Protein AF-X1BUV1-F1 (afdb_monomer)

Structure (mmCIF, N/CA/C/O backbone):
data_AF-X1BUV1-F1
#
_entry.id   AF-X1BUV1-F1
#
loop_
_atom_site.group_PDB
_atom_site.id
_atom_site.type_symbol
_atom_site.label_atom_id
_atom_site.label_alt_id
_atom_site.label_comp_id
_atom_site.label_asym_id
_atom_site.label_entity_id
_atom_site.label_seq_id
_atom_site.pdbx_PDB_ins_code
_atom_site.Cartn_x
_atom_site.Cartn_y
_atom_site.Cartn_z
_atom_site.occupancy
_atom_site.B_iso_or_equiv
_atom_site.auth_seq_id
_atom_site.auth_comp_id
_atom_site.auth_asym_id
_atom_site.auth_atom_id
_atom_site.pdbx_PDB_model_num
ATOM 1 N N . MET A 1 1 ? 60.030 -10.665 -61.343 1.00 60.62 1 MET A N 1
ATOM 2 C CA . MET A 1 1 ? 59.303 -9.377 -61.395 1.00 60.62 1 MET A CA 1
ATOM 3 C C . MET A 1 1 ? 60.297 -8.252 -61.175 1.00 60.62 1 MET A C 1
ATOM 5 O O . MET A 1 1 ? 61.184 -8.431 -60.354 1.00 60.62 1 MET A O 1
ATOM 9 N N . THR A 1 2 ? 60.194 -7.143 -61.908 1.00 86.44 2 THR A N 1
ATOM 10 C CA . THR A 1 2 ? 61.085 -5.984 -61.732 1.00 86.44 2 THR A CA 1
ATOM 11 C C . THR A 1 2 ? 60.555 -5.052 -60.642 1.00 86.44 2 THR A C 1
ATOM 13 O O . THR A 1 2 ? 59.345 -4.909 -60.467 1.00 86.44 2 THR A O 1
ATOM 16 N N . GLU A 1 3 ? 61.457 -4.401 -59.912 1.00 77.44 3 GLU A N 1
ATOM 17 C CA . GLU A 1 3 ? 61.126 -3.469 -58.825 1.00 77.44 3 GLU A CA 1
ATOM 18 C C . GLU A 1 3 ? 60.250 -2.299 -59.311 1.00 77.44 3 GLU A C 1
ATOM 20 O O . GLU A 1 3 ? 59.298 -1.895 -58.645 1.00 77.44 3 GLU A O 1
ATOM 25 N N . SER A 1 4 ? 60.488 -1.827 -60.539 1.00 81.44 4 SER A N 1
ATOM 26 C CA . SER A 1 4 ? 59.677 -0.796 -61.195 1.00 81.44 4 SER A CA 1
ATOM 27 C C . SER A 1 4 ? 58.236 -1.251 -61.447 1.00 81.44 4 SER A C 1
ATOM 29 O O . SER A 1 4 ? 57.310 -0.467 -61.250 1.00 81.44 4 SER A O 1
ATOM 31 N N . ALA A 1 5 ? 58.027 -2.517 -61.827 1.00 82.12 5 ALA A N 1
ATOM 32 C CA . ALA A 1 5 ? 56.691 -3.080 -62.029 1.00 82.12 5 ALA A CA 1
ATOM 33 C C . ALA A 1 5 ? 55.945 -3.267 -60.697 1.00 82.12 5 ALA A C 1
ATOM 35 O O . ALA A 1 5 ? 54.748 -3.005 -60.624 1.00 82.12 5 ALA A O 1
ATOM 36 N N . ALA A 1 6 ? 56.653 -3.647 -59.629 1.00 81.88 6 ALA A N 1
ATOM 37 C CA . ALA A 1 6 ? 56.089 -3.734 -58.280 1.00 81.88 6 ALA A CA 1
ATOM 38 C C . ALA A 1 6 ? 55.677 -2.356 -57.727 1.00 81.88 6 ALA A C 1
ATOM 40 O O . ALA A 1 6 ? 54.629 -2.226 -57.094 1.00 81.88 6 ALA A O 1
ATOM 41 N N . LYS A 1 7 ? 56.475 -1.318 -58.007 1.00 82.81 7 LYS A N 1
ATOM 42 C CA . LYS A 1 7 ? 56.204 0.060 -57.578 1.00 82.81 7 LYS A CA 1
ATOM 43 C C . LYS A 1 7 ? 55.049 0.703 -58.356 1.00 82.81 7 LYS A C 1
ATOM 45 O O . LYS A 1 7 ? 54.218 1.366 -57.746 1.00 82.81 7 LYS A O 1
ATOM 50 N N . LEU A 1 8 ? 54.953 0.457 -59.667 1.00 89.06 8 LEU A N 1
ATOM 51 C CA . LEU A 1 8 ? 53.802 0.854 -60.497 1.00 89.06 8 LEU A CA 1
ATOM 52 C C . LEU A 1 8 ? 52.498 0.170 -60.054 1.00 89.06 8 LEU A C 1
ATOM 54 O O . LEU A 1 8 ? 51.440 0.785 -60.113 1.00 89.06 8 LEU A O 1
ATOM 58 N N . ALA A 1 9 ? 52.580 -1.076 -59.578 1.00 86.06 9 ALA A N 1
ATOM 59 C CA . ALA A 1 9 ? 51.438 -1.848 -59.086 1.00 86.06 9 ALA A CA 1
ATOM 60 C C . ALA A 1 9 ? 51.057 -1.557 -57.617 1.00 86.06 9 ALA A C 1
ATOM 62 O O . ALA A 1 9 ? 50.151 -2.203 -57.096 1.00 86.06 9 ALA A O 1
ATOM 63 N N . ALA A 1 10 ? 51.741 -0.616 -56.949 1.00 88.94 10 ALA A N 1
ATOM 64 C CA . ALA A 1 10 ? 51.477 -0.200 -55.567 1.00 88.94 10 ALA A CA 1
ATOM 65 C C . ALA A 1 10 ? 51.386 -1.367 -54.559 1.00 88.94 10 ALA A C 1
ATOM 67 O O . ALA A 1 10 ? 50.503 -1.403 -53.701 1.00 88.94 10 ALA A O 1
ATOM 68 N N . ILE A 1 11 ? 52.305 -2.334 -54.662 1.00 88.88 11 ILE A N 1
ATOM 69 C CA . ILE A 1 11 ? 52.301 -3.522 -53.798 1.00 88.88 11 ILE A CA 1
ATOM 70 C C . ILE A 1 11 ? 52.546 -3.122 -52.335 1.00 88.88 11 ILE A C 1
ATOM 72 O O . ILE A 1 11 ? 53.546 -2.479 -52.015 1.00 88.88 11 ILE A O 1
ATOM 76 N N . GLN A 1 12 ? 51.651 -3.554 -51.443 1.00 88.81 12 GLN A N 1
ATOM 77 C CA . GLN A 1 12 ? 51.776 -3.389 -49.994 1.00 88.81 12 GLN A CA 1
ATOM 78 C C . GLN A 1 12 ? 52.060 -4.737 -49.326 1.00 88.81 12 GLN A C 1
ATOM 80 O O . GLN A 1 12 ? 51.403 -5.737 -49.612 1.00 88.81 12 GLN A O 1
ATOM 85 N N . THR A 1 13 ? 53.036 -4.763 -48.418 1.00 89.75 13 THR A N 1
ATOM 86 C CA . THR A 1 13 ? 53.401 -5.949 -47.630 1.00 89.75 13 THR A CA 1
ATOM 87 C C . THR A 1 13 ? 53.241 -5.661 -46.145 1.00 89.75 13 THR A C 1
ATOM 89 O O . THR A 1 13 ? 53.585 -4.571 -45.692 1.00 89.75 13 THR A O 1
ATOM 92 N N . GLN A 1 14 ? 52.798 -6.651 -45.372 1.00 89.75 14 GLN A N 1
ATOM 93 C CA . GLN A 1 14 ? 52.759 -6.576 -43.913 1.00 89.75 14 GLN A CA 1
ATOM 94 C C . GLN A 1 14 ? 53.441 -7.810 -43.310 1.00 89.75 14 GLN A C 1
ATOM 96 O O . GLN A 1 14 ? 53.315 -8.914 -43.837 1.00 89.75 14 GLN A O 1
ATOM 101 N N . ILE A 1 15 ? 54.192 -7.618 -42.221 1.00 90.56 15 ILE A N 1
ATOM 102 C CA . ILE A 1 15 ? 54.870 -8.707 -41.504 1.00 90.56 15 ILE A CA 1
ATOM 103 C C . ILE A 1 15 ? 53.820 -9.552 -40.774 1.00 90.56 15 ILE A C 1
ATOM 105 O O . ILE A 1 15 ? 52.982 -9.017 -40.051 1.00 90.56 15 ILE A O 1
ATOM 109 N N . VAL A 1 16 ? 53.882 -10.874 -40.946 1.00 90.12 16 VAL A N 1
ATOM 110 C CA . VAL A 1 16 ? 52.968 -11.818 -40.291 1.00 90.12 16 VAL A CA 1
ATOM 111 C C . VAL A 1 16 ? 53.288 -11.909 -38.800 1.00 90.12 16 VAL A C 1
ATOM 113 O O . VAL A 1 16 ? 54.428 -12.166 -38.414 1.00 90.12 16 VAL A O 1
ATOM 116 N N . THR A 1 17 ? 52.271 -11.749 -37.956 1.00 89.94 17 THR A N 1
ATOM 117 C CA . THR A 1 17 ? 52.371 -11.884 -36.498 1.00 89.94 17 THR A CA 1
ATOM 118 C C . THR A 1 17 ? 51.370 -12.918 -35.982 1.00 89.94 17 THR A C 1
ATOM 120 O O . THR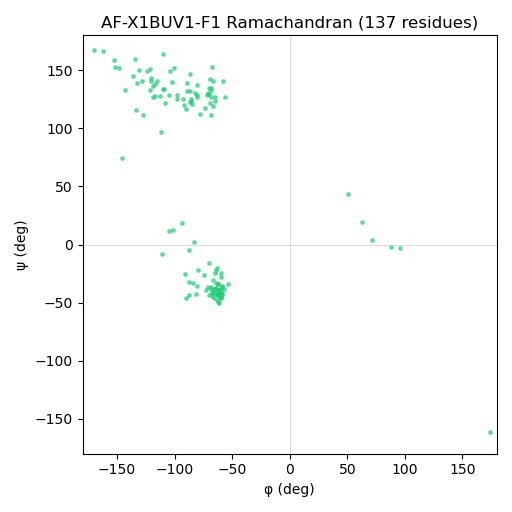 A 1 17 ? 50.304 -13.125 -36.560 1.00 89.94 17 THR A O 1
ATOM 123 N N . LYS A 1 18 ? 51.718 -13.608 -34.888 1.00 88.19 18 LYS A N 1
ATOM 124 C CA . LYS A 1 18 ? 50.778 -14.468 -34.153 1.00 88.19 18 LYS A CA 1
ATOM 125 C C . LYS A 1 18 ? 50.035 -13.611 -33.130 1.00 88.19 18 LYS A C 1
ATOM 127 O O . LYS A 1 18 ? 50.669 -12.880 -32.376 1.00 88.19 18 LYS A O 1
ATOM 132 N N . GLY A 1 19 ? 48.715 -13.730 -33.073 1.00 86.62 19 GLY A N 1
ATOM 133 C CA . GLY A 1 19 ? 47.877 -13.011 -32.117 1.00 86.62 19 GLY A CA 1
ATOM 134 C C . GLY A 1 19 ? 46.504 -13.658 -31.988 1.00 86.62 19 GLY A C 1
ATOM 135 O O . GLY A 1 19 ? 46.132 -14.505 -32.800 1.00 86.62 19 GLY A O 1
ATOM 136 N N . VAL A 1 20 ? 45.756 -13.274 -30.956 1.00 88.62 20 VAL A N 1
ATOM 137 C CA . VAL A 1 20 ? 44.363 -13.702 -30.794 1.00 88.62 20 VAL A CA 1
ATOM 138 C C . VAL A 1 20 ? 43.482 -12.741 -31.596 1.00 88.62 20 VAL A C 1
ATOM 140 O O . VAL A 1 20 ? 43.529 -11.539 -31.328 1.00 88.62 20 VAL A O 1
ATOM 143 N N . PRO A 1 21 ? 42.697 -13.220 -32.576 1.00 85.81 21 PRO A N 1
ATOM 144 C CA . PRO A 1 21 ? 41.806 -12.351 -33.330 1.00 85.81 21 PRO A CA 1
ATOM 145 C C . PRO A 1 21 ? 40.729 -11.789 -32.398 1.00 85.81 21 PRO A C 1
ATOM 147 O O . PRO A 1 21 ? 39.995 -12.541 -31.756 1.00 85.81 21 PRO A O 1
ATOM 150 N N . ASN A 1 22 ? 40.623 -10.465 -32.328 1.00 89.06 22 ASN A N 1
ATOM 151 C CA . ASN A 1 22 ? 39.539 -9.775 -31.644 1.00 89.06 22 ASN A CA 1
ATOM 152 C C . ASN A 1 22 ? 38.533 -9.249 -32.675 1.00 89.06 22 ASN A C 1
ATOM 154 O O . ASN A 1 22 ? 38.889 -8.772 -33.750 1.00 89.06 22 ASN A O 1
ATOM 158 N N . LYS A 1 23 ? 37.243 -9.357 -32.358 1.00 88.50 23 LYS A N 1
ATOM 159 C CA . LYS A 1 23 ? 36.170 -8.809 -33.186 1.00 88.50 23 LYS A CA 1
ATOM 160 C C . LYS A 1 23 ? 35.194 -8.073 -32.288 1.00 88.50 23 LYS A C 1
ATOM 162 O O . LYS A 1 23 ? 34.541 -8.686 -31.449 1.00 88.50 23 LYS A O 1
ATOM 167 N N . THR A 1 24 ? 35.089 -6.766 -32.482 1.00 92.12 24 THR A N 1
ATOM 168 C CA . THR A 1 24 ? 34.059 -5.957 -31.831 1.00 92.12 24 THR A CA 1
ATOM 169 C C . THR A 1 24 ? 32.755 -6.111 -32.604 1.00 92.12 24 THR A C 1
ATOM 171 O O . THR A 1 24 ? 32.734 -5.960 -33.826 1.00 92.12 24 THR A O 1
ATOM 174 N N . VAL A 1 25 ? 31.669 -6.429 -31.902 1.00 91.31 25 VAL A N 1
ATOM 175 C CA . VAL A 1 25 ? 30.322 -6.525 -32.475 1.00 91.31 25 VAL A CA 1
ATOM 176 C C . VAL A 1 25 ? 29.421 -5.548 -31.735 1.00 91.31 25 VAL A C 1
ATOM 178 O O . VAL A 1 25 ? 29.427 -5.510 -30.507 1.00 91.31 25 VAL A O 1
ATOM 181 N N . TYR A 1 26 ? 28.648 -4.766 -32.484 1.00 91.69 26 TYR A N 1
ATOM 182 C CA . TYR A 1 26 ? 27.637 -3.872 -31.930 1.00 91.69 26 TYR A CA 1
ATOM 183 C C . TYR A 1 26 ? 26.294 -4.595 -31.895 1.00 91.69 26 TYR A C 1
ATOM 185 O O . TYR A 1 26 ? 25.840 -5.128 -32.907 1.00 91.69 26 TYR A O 1
ATOM 193 N N . LEU A 1 27 ? 25.683 -4.632 -30.715 1.00 93.44 27 LEU A N 1
ATOM 194 C CA . LEU A 1 27 ? 24.407 -5.290 -30.461 1.00 93.44 27 LEU A CA 1
ATOM 195 C C . LEU A 1 27 ? 23.409 -4.252 -29.955 1.00 93.44 27 LEU A C 1
ATOM 197 O O . LEU A 1 27 ? 23.754 -3.393 -29.145 1.00 93.44 27 LEU A O 1
ATOM 201 N N . ASN A 1 28 ? 22.163 -4.363 -30.404 1.00 92.81 28 ASN A N 1
ATOM 202 C CA . ASN A 1 28 ? 21.078 -3.530 -29.904 1.00 92.81 28 ASN A CA 1
ATOM 203 C C . ASN A 1 28 ? 20.542 -4.128 -28.598 1.00 92.81 28 ASN A C 1
ATOM 205 O O . ASN A 1 28 ? 20.225 -5.315 -28.542 1.00 92.81 28 ASN A O 1
ATOM 209 N N . GLY A 1 29 ? 20.420 -3.298 -27.564 1.00 90.12 29 GLY A N 1
ATOM 210 C CA . GLY A 1 29 ? 19.786 -3.648 -26.294 1.00 90.12 29 GLY A CA 1
ATOM 211 C C . GLY A 1 29 ? 18.456 -2.922 -26.109 1.00 90.12 29 GLY A C 1
ATOM 212 O O . GLY A 1 29 ? 18.172 -1.936 -26.790 1.00 90.12 29 GLY A O 1
ATOM 213 N N . LYS A 1 30 ? 17.639 -3.397 -25.168 1.00 91.19 30 LYS A N 1
ATOM 214 C CA . LYS A 1 30 ? 16.440 -2.693 -24.698 1.00 91.19 30 LYS A CA 1
ATOM 215 C C . LYS A 1 30 ? 16.626 -2.316 -23.232 1.00 91.19 30 LYS A C 1
ATOM 217 O O . LYS A 1 30 ? 17.158 -3.110 -22.463 1.00 91.19 30 LYS A O 1
ATOM 222 N N . VAL A 1 31 ? 16.172 -1.122 -22.858 1.00 87.12 31 VAL A N 1
ATOM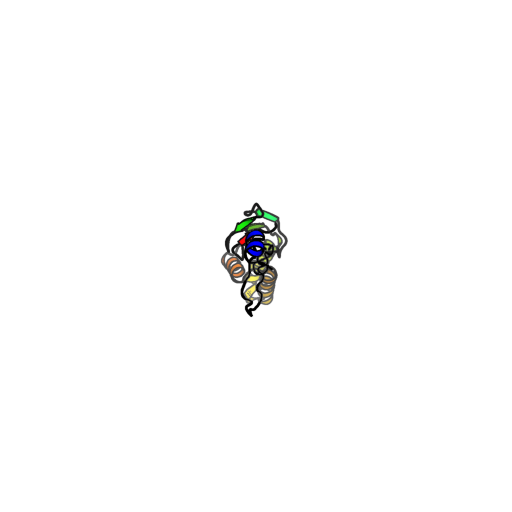 223 C CA . VAL A 1 31 ? 16.044 -0.725 -21.451 1.00 87.12 31 VAL A CA 1
ATOM 224 C C . VAL A 1 31 ? 14.678 -1.200 -20.972 1.00 87.12 31 VAL A C 1
ATOM 226 O O . VAL A 1 31 ? 13.662 -0.849 -21.568 1.00 87.12 31 VAL A O 1
ATOM 229 N N . GLN A 1 32 ? 14.661 -2.017 -19.925 1.00 82.50 32 GLN A N 1
ATOM 230 C CA . GLN A 1 32 ? 13.445 -2.532 -19.304 1.00 82.50 32 GLN A CA 1
ATOM 231 C C . GLN A 1 32 ? 13.425 -2.116 -17.833 1.00 82.50 32 GLN A C 1
ATOM 233 O O . GLN A 1 32 ? 14.478 -1.935 -17.220 1.00 82.50 32 GLN A O 1
ATOM 238 N N . ALA A 1 33 ? 12.224 -1.948 -17.280 1.00 79.12 33 ALA A N 1
ATOM 239 C CA . ALA A 1 33 ? 12.060 -1.787 -15.844 1.00 79.12 33 ALA A CA 1
ATOM 240 C C . ALA A 1 33 ? 12.642 -3.007 -15.112 1.00 79.12 33 ALA A C 1
ATOM 242 O O . ALA A 1 33 ? 12.493 -4.139 -15.571 1.00 79.12 33 ALA A O 1
ATOM 243 N N . ASP A 1 34 ? 13.301 -2.774 -13.979 1.00 80.38 34 ASP A N 1
ATOM 244 C CA . ASP A 1 34 ? 13.781 -3.864 -13.135 1.00 80.38 34 ASP A CA 1
ATOM 245 C C . ASP A 1 34 ? 12.583 -4.588 -12.513 1.00 80.38 34 ASP A C 1
ATOM 247 O O . ASP A 1 34 ? 11.883 -4.037 -11.662 1.00 80.38 34 ASP A O 1
ATOM 251 N N . GLU A 1 35 ? 12.351 -5.831 -12.936 1.00 75.94 35 GLU A N 1
ATOM 252 C CA . GLU A 1 35 ? 11.234 -6.660 -12.471 1.00 75.94 35 GLU A CA 1
ATOM 253 C C . GLU A 1 35 ? 11.272 -6.898 -10.955 1.00 75.94 35 GLU A C 1
ATOM 255 O O . GLU A 1 35 ? 10.230 -7.073 -10.328 1.00 75.94 35 GLU A O 1
ATOM 260 N N . ARG A 1 36 ? 12.457 -6.818 -10.332 1.00 76.69 36 ARG A N 1
ATOM 261 C CA . ARG A 1 36 ? 12.618 -6.923 -8.870 1.00 76.69 36 ARG A CA 1
ATOM 262 C C . ARG A 1 36 ? 12.070 -5.719 -8.104 1.00 76.69 36 ARG A C 1
ATOM 264 O O . ARG A 1 36 ? 11.898 -5.802 -6.891 1.00 76.69 36 ARG A O 1
ATOM 271 N N . SER A 1 37 ? 11.817 -4.614 -8.799 1.00 73.62 37 SER A N 1
ATOM 272 C CA . SER A 1 37 ? 11.329 -3.353 -8.235 1.00 73.62 37 SER A CA 1
ATOM 273 C C . SER A 1 37 ? 9.842 -3.111 -8.530 1.00 73.62 37 SER A C 1
ATOM 275 O O . SER A 1 37 ? 9.341 -2.010 -8.307 1.00 73.62 37 SER A O 1
ATOM 277 N N . ILE A 1 38 ? 9.126 -4.123 -9.031 1.00 74.31 38 ILE A N 1
ATOM 278 C CA . ILE A 1 38 ? 7.685 -4.053 -9.283 1.00 74.31 38 ILE A CA 1
ATOM 279 C C . ILE A 1 38 ? 6.932 -4.401 -7.993 1.00 74.31 38 ILE A C 1
ATOM 281 O O . ILE A 1 38 ? 7.110 -5.478 -7.430 1.00 74.31 38 ILE A O 1
ATOM 285 N N . ALA A 1 39 ? 6.066 -3.493 -7.541 1.00 74.19 39 ALA A N 1
ATOM 286 C CA . ALA A 1 39 ? 5.120 -3.743 -6.460 1.00 74.19 39 ALA A CA 1
ATOM 287 C C . ALA A 1 39 ? 3.693 -3.579 -6.987 1.00 74.19 39 ALA A C 1
ATOM 289 O O . ALA A 1 39 ? 3.353 -2.541 -7.553 1.00 74.19 39 ALA A O 1
ATOM 290 N N . GLU A 1 40 ? 2.859 -4.593 -6.774 1.00 76.50 40 GLU A N 1
ATOM 291 C CA . GLU A 1 40 ? 1.442 -4.565 -7.119 1.00 76.50 40 GLU A CA 1
ATOM 292 C C . GLU A 1 40 ? 0.614 -4.394 -5.845 1.00 76.50 40 GLU A C 1
ATOM 294 O O . GLU A 1 40 ? 0.805 -5.110 -4.858 1.00 76.50 40 GLU A O 1
ATOM 299 N N . LEU A 1 41 ? -0.285 -3.411 -5.849 1.00 72.62 41 LEU A N 1
ATOM 300 C CA . LEU A 1 41 ? -1.122 -3.091 -4.701 1.00 72.62 41 LEU A CA 1
ATOM 301 C C . LEU A 1 41 ? -2.575 -3.435 -5.010 1.00 72.62 41 LEU A C 1
ATOM 303 O O . LEU A 1 41 ? -3.301 -2.653 -5.619 1.00 72.62 41 LEU A O 1
ATOM 307 N N . THR A 1 42 ? -3.001 -4.615 -4.571 1.00 73.75 42 THR A N 1
ATOM 308 C CA . THR A 1 42 ? -4.389 -5.066 -4.701 1.00 73.75 42 THR A CA 1
ATOM 309 C C . THR A 1 42 ? -5.216 -4.634 -3.492 1.00 73.75 42 THR A C 1
ATOM 311 O O . THR A 1 42 ? -4.778 -4.751 -2.345 1.00 73.75 42 THR A O 1
ATOM 314 N N . ALA A 1 43 ? -6.451 -4.186 -3.725 1.00 73.12 43 ALA A N 1
ATOM 315 C CA . ALA A 1 43 ? -7.403 -3.955 -2.645 1.00 73.12 43 ALA A CA 1
ATOM 316 C C . ALA A 1 43 ? -7.835 -5.294 -2.017 1.00 73.12 43 ALA A C 1
ATOM 318 O O . ALA A 1 43 ? -8.386 -6.157 -2.697 1.00 73.12 43 ALA A O 1
ATOM 319 N N . ARG A 1 44 ? -7.612 -5.464 -0.708 1.00 73.75 44 ARG A N 1
ATOM 320 C CA . ARG A 1 44 ? -8.021 -6.667 0.054 1.00 73.75 44 ARG A CA 1
ATOM 321 C C . ARG A 1 44 ? -9.440 -6.605 0.610 1.00 73.75 44 ARG A C 1
ATOM 323 O O . ARG A 1 44 ? -9.940 -7.576 1.168 1.00 73.75 44 ARG A O 1
ATOM 330 N N . PHE A 1 45 ? -10.094 -5.466 0.441 1.00 76.19 45 PHE A N 1
ATOM 331 C CA . PHE A 1 45 ? -11.474 -5.237 0.825 1.00 76.19 45 PHE A CA 1
ATOM 332 C C . PHE A 1 45 ? -12.192 -4.498 -0.300 1.00 76.19 45 PHE A C 1
ATOM 334 O O . PHE A 1 45 ? -11.621 -3.643 -0.977 1.00 76.19 45 PHE A O 1
ATOM 341 N N . GLY A 1 46 ? -13.470 -4.821 -0.485 1.00 78.88 46 GLY A N 1
ATOM 342 C CA . GLY A 1 46 ? -14.330 -4.076 -1.394 1.00 78.88 46 GLY A CA 1
ATOM 343 C C . GLY A 1 46 ? -14.562 -2.659 -0.872 1.00 78.88 46 GLY A C 1
ATOM 344 O O . GLY A 1 46 ? -14.744 -2.444 0.331 1.00 78.88 46 GLY A O 1
ATOM 345 N N . GLY A 1 47 ? -14.572 -1.686 -1.775 1.00 85.00 47 GLY A N 1
ATOM 346 C CA . GLY A 1 47 ? -14.806 -0.293 -1.431 1.00 85.00 47 GLY A CA 1
ATOM 347 C C . GLY A 1 47 ? -14.997 0.582 -2.660 1.00 85.00 47 GLY A C 1
ATOM 348 O O . GLY A 1 47 ? -14.736 0.168 -3.789 1.00 85.00 47 GLY A O 1
ATOM 349 N N . ARG A 1 48 ? -15.465 1.805 -2.424 1.00 87.00 48 ARG A N 1
ATOM 350 C CA . ARG A 1 48 ? -15.558 2.857 -3.435 1.00 87.00 48 ARG A CA 1
ATOM 351 C C . ARG A 1 48 ? -14.348 3.773 -3.287 1.00 87.00 48 ARG A C 1
ATOM 353 O O . ARG A 1 48 ? -14.075 4.253 -2.187 1.00 87.00 48 ARG A O 1
ATOM 360 N N . ILE A 1 49 ? -13.638 4.026 -4.384 1.00 87.81 49 ILE A N 1
ATOM 361 C CA . ILE A 1 49 ? -12.600 5.061 -4.417 1.00 87.81 49 ILE A CA 1
ATOM 362 C C . ILE A 1 49 ? -13.301 6.408 -4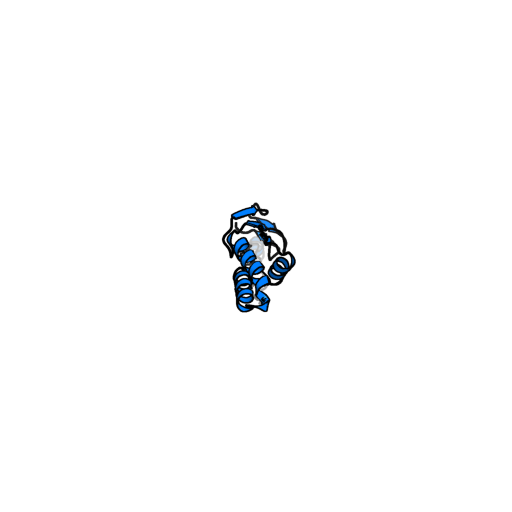.245 1.00 87.81 49 ILE A C 1
ATOM 364 O O . ILE A 1 49 ? -14.162 6.770 -5.046 1.00 87.81 49 ILE A O 1
ATOM 368 N N . GLU A 1 50 ? -12.955 7.121 -3.180 1.00 88.75 50 GLU A N 1
ATOM 369 C CA . GLU A 1 50 ? -13.474 8.460 -2.909 1.00 88.75 50 GLU A CA 1
ATOM 370 C C . GLU A 1 50 ? -12.605 9.511 -3.597 1.00 88.75 50 GLU A C 1
ATOM 372 O O . GLU A 1 50 ? -13.107 10.436 -4.230 1.00 88.75 50 GLU A O 1
ATOM 377 N N . LYS A 1 51 ? -11.282 9.339 -3.519 1.00 88.38 51 LYS A N 1
ATOM 378 C CA . LYS A 1 51 ? -10.328 10.227 -4.176 1.00 88.38 51 LYS A CA 1
ATOM 379 C C . LYS A 1 51 ? -9.146 9.437 -4.702 1.00 88.38 51 LYS A C 1
ATOM 381 O O . LYS A 1 51 ? -8.570 8.632 -3.981 1.00 88.38 51 LYS A O 1
ATOM 386 N N . LEU A 1 52 ? -8.769 9.693 -5.946 1.00 88.50 52 LEU A N 1
ATOM 387 C CA . LEU A 1 52 ? -7.556 9.159 -6.550 1.00 88.50 52 LEU A CA 1
ATOM 388 C C . LEU A 1 52 ? -6.555 10.311 -6.697 1.00 88.50 52 LEU A C 1
ATOM 390 O O . LEU A 1 52 ? -6.880 11.326 -7.311 1.00 88.50 52 LEU A O 1
ATOM 394 N N . PHE A 1 53 ? -5.377 10.184 -6.088 1.00 87.00 53 PHE A N 1
ATOM 395 C CA . PHE A 1 53 ? -4.336 11.220 -6.128 1.00 87.00 53 PHE A CA 1
ATOM 396 C C . PHE A 1 53 ? -3.367 11.024 -7.294 1.00 87.00 53 PHE A C 1
ATOM 398 O O . PHE A 1 53 ? -2.794 11.994 -7.783 1.00 87.00 53 PHE A O 1
ATOM 405 N N . VAL A 1 54 ? -3.218 9.788 -7.767 1.00 83.75 54 VAL A N 1
ATOM 406 C CA . VAL A 1 54 ? -2.437 9.473 -8.964 1.00 83.75 54 VAL A CA 1
ATOM 407 C C . VAL A 1 54 ? -3.344 9.477 -10.183 1.00 83.75 54 VAL A C 1
ATOM 409 O O . VAL A 1 54 ? -4.266 8.671 -10.277 1.00 83.75 54 VAL A O 1
ATOM 412 N N . ASN A 1 55 ? -3.057 10.332 -11.159 1.00 79.69 55 ASN A N 1
ATOM 413 C CA . ASN A 1 55 ? -3.929 10.521 -12.316 1.00 79.69 55 ASN A CA 1
ATOM 414 C C . ASN A 1 55 ? -3.362 10.014 -13.653 1.00 79.69 55 ASN A C 1
ATOM 416 O O . ASN A 1 55 ? -4.128 9.963 -14.617 1.00 79.69 55 ASN A O 1
ATOM 420 N N . PHE A 1 56 ? -2.089 9.598 -13.743 1.00 79.81 56 PHE A N 1
ATOM 421 C CA . PHE A 1 56 ? -1.520 9.066 -14.994 1.00 79.81 56 PHE A CA 1
ATOM 422 C C . PHE A 1 56 ? -0.427 7.999 -14.805 1.00 79.81 56 PHE A C 1
ATOM 424 O O . PHE A 1 56 ? 0.321 7.992 -13.828 1.00 79.81 56 PHE A O 1
ATOM 431 N N . THR A 1 57 ? -0.309 7.100 -15.788 1.00 84.19 57 THR A N 1
ATOM 432 C CA . THR A 1 57 ? 0.815 6.158 -15.922 1.00 84.19 57 THR A CA 1
ATOM 433 C C . THR A 1 57 ? 2.094 6.917 -16.260 1.00 84.19 57 THR A C 1
ATOM 435 O O . THR A 1 57 ? 2.083 7.771 -17.145 1.00 84.19 57 THR A O 1
ATOM 438 N N . GLY A 1 58 ? 3.200 6.599 -15.595 1.00 83.06 58 GLY A N 1
ATOM 439 C CA . GLY A 1 58 ? 4.451 7.355 -15.689 1.00 83.06 58 GLY A CA 1
ATOM 440 C C . GLY A 1 58 ? 4.628 8.397 -14.580 1.00 83.06 58 GLY A C 1
ATOM 441 O O . GLY A 1 58 ? 5.676 9.036 -14.515 1.00 83.06 58 GLY A O 1
ATOM 442 N N . GLN A 1 59 ? 3.641 8.571 -13.694 1.00 86.50 59 GLN A N 1
ATOM 443 C CA . GLN A 1 59 ? 3.779 9.438 -12.526 1.00 86.50 59 GLN A CA 1
ATOM 444 C C . GLN A 1 59 ? 4.788 8.839 -11.538 1.00 86.50 59 GLN A C 1
ATOM 446 O O . GLN A 1 59 ? 4.721 7.651 -11.212 1.00 86.50 59 GLN A O 1
ATOM 451 N N . ASN A 1 60 ? 5.715 9.670 -11.059 1.00 89.50 60 ASN A N 1
ATOM 452 C CA . ASN A 1 60 ? 6.625 9.301 -9.981 1.00 89.50 60 ASN A CA 1
ATOM 453 C C . ASN A 1 60 ? 5.927 9.453 -8.633 1.00 89.50 60 ASN A C 1
ATOM 455 O O . ASN A 1 60 ? 5.258 10.457 -8.398 1.00 89.50 60 ASN A O 1
ATOM 459 N N . VAL A 1 61 ? 6.127 8.470 -7.761 1.00 89.75 61 VAL A N 1
ATOM 460 C CA . VAL A 1 61 ? 5.621 8.461 -6.389 1.00 89.75 61 VAL A CA 1
ATOM 461 C C . VAL A 1 61 ? 6.728 8.096 -5.417 1.00 89.75 61 VAL A C 1
ATOM 463 O O . VAL A 1 61 ? 7.655 7.346 -5.738 1.00 89.75 61 VAL A O 1
ATOM 466 N N . THR A 1 62 ? 6.624 8.617 -4.207 1.00 91.38 62 T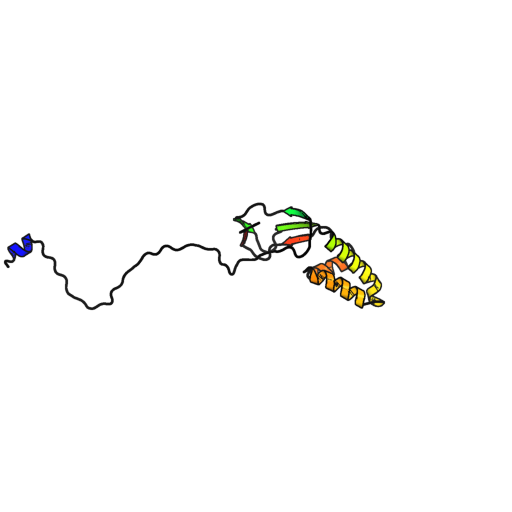HR A N 1
ATOM 467 C CA . THR A 1 62 ? 7.532 8.329 -3.098 1.00 91.38 62 THR A CA 1
ATOM 468 C C . THR A 1 62 ? 6.927 7.308 -2.141 1.00 91.38 62 THR A C 1
ATOM 470 O O . THR A 1 62 ? 5.709 7.187 -2.004 1.00 91.38 62 THR A O 1
ATOM 473 N N . LYS A 1 63 ? 7.774 6.538 -1.452 1.00 87.88 63 LYS A N 1
ATOM 474 C CA . LYS A 1 63 ? 7.317 5.634 -0.393 1.00 87.88 63 LYS A CA 1
ATOM 475 C C . LYS A 1 63 ? 6.546 6.420 0.675 1.00 87.88 63 LYS A C 1
ATOM 477 O O . LYS A 1 63 ? 7.065 7.378 1.239 1.00 87.88 63 LYS A O 1
ATOM 482 N N . GLY A 1 64 ? 5.335 5.968 0.985 1.00 86.81 64 GLY A N 1
ATOM 483 C CA . GLY A 1 64 ? 4.412 6.613 1.919 1.00 86.81 64 GLY A CA 1
ATOM 484 C C . GLY A 1 64 ? 3.497 7.663 1.285 1.00 86.81 64 GLY A C 1
ATOM 485 O O . GLY A 1 64 ? 2.651 8.215 1.984 1.00 86.81 64 GLY A O 1
ATOM 486 N N . GLU A 1 65 ? 3.622 7.936 -0.013 1.00 89.25 65 GLU A N 1
ATOM 487 C CA . GLU A 1 65 ? 2.743 8.875 -0.711 1.00 89.25 65 GLU A CA 1
ATOM 488 C C . GLU A 1 65 ? 1.318 8.325 -0.839 1.00 89.25 65 GLU A C 1
ATOM 490 O O . GLU A 1 65 ? 1.121 7.126 -1.053 1.00 89.25 65 GL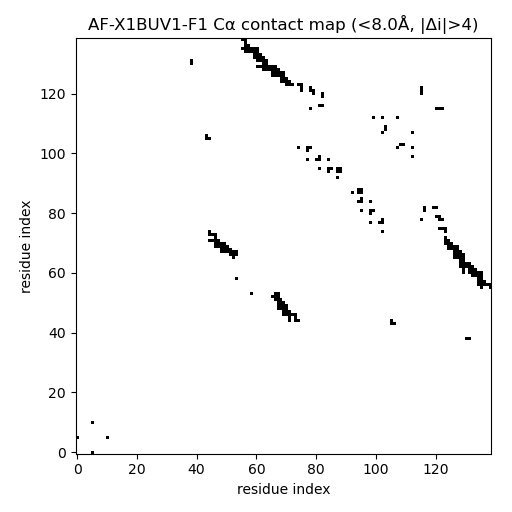U A O 1
ATOM 495 N N . LYS A 1 66 ? 0.314 9.199 -0.700 1.00 88.81 66 LYS A N 1
ATOM 496 C CA . LYS A 1 66 ? -1.099 8.823 -0.821 1.00 88.81 66 LYS A CA 1
ATOM 497 C C . LYS A 1 66 ? -1.440 8.567 -2.281 1.00 88.81 66 LYS A C 1
ATOM 499 O O . LYS A 1 66 ? -1.389 9.480 -3.096 1.00 88.81 66 LYS A O 1
ATOM 504 N N . LEU A 1 67 ? -1.838 7.339 -2.590 1.00 87.38 67 LEU A N 1
ATOM 505 C CA . LEU A 1 67 ? -2.245 6.926 -3.930 1.00 87.38 67 LEU A CA 1
ATOM 506 C C . LEU A 1 67 ? -3.747 7.138 -4.133 1.00 87.38 67 LEU A C 1
ATOM 508 O O . LEU A 1 67 ? -4.179 7.710 -5.135 1.00 87.38 67 LEU A O 1
ATOM 512 N N . ALA A 1 68 ? -4.543 6.722 -3.149 1.00 87.19 68 ALA A N 1
ATOM 513 C CA . ALA A 1 68 ? -5.994 6.841 -3.164 1.00 87.19 68 ALA A CA 1
ATOM 514 C C . ALA A 1 68 ? -6.558 6.920 -1.741 1.00 87.19 68 ALA A C 1
ATOM 516 O O . ALA A 1 68 ? -5.937 6.452 -0.791 1.00 87.19 68 ALA A O 1
ATOM 517 N N . THR A 1 69 ? -7.769 7.449 -1.616 1.00 89.12 69 THR A N 1
ATOM 518 C CA . THR A 1 69 ? -8.612 7.339 -0.427 1.00 89.12 69 THR A CA 1
ATOM 519 C C . THR A 1 69 ? -9.828 6.491 -0.783 1.00 89.12 69 THR A C 1
ATOM 521 O O . THR A 1 69 ? -10.520 6.769 -1.768 1.00 89.12 69 THR A O 1
ATOM 524 N N . ILE A 1 70 ? -10.092 5.454 0.010 1.00 88.38 70 ILE A N 1
ATOM 525 C CA . ILE A 1 70 ? -11.157 4.474 -0.221 1.00 88.38 70 ILE A CA 1
ATOM 526 C C . ILE A 1 70 ? -12.152 4.512 0.938 1.00 88.38 70 ILE A C 1
ATOM 528 O O . ILE A 1 70 ? -11.769 4.532 2.107 1.00 88.38 70 ILE A O 1
ATOM 532 N N . TYR A 1 71 ? -13.438 4.474 0.600 1.00 88.50 71 TYR A N 1
ATOM 533 C CA . TYR A 1 71 ? -14.519 4.188 1.534 1.00 88.50 71 TYR A CA 1
ATOM 534 C C . TYR A 1 71 ? -14.914 2.711 1.435 1.00 88.50 71 TYR A C 1
ATOM 536 O O . TYR A 1 71 ? -15.264 2.230 0.356 1.00 88.50 71 TYR A O 1
ATOM 544 N N .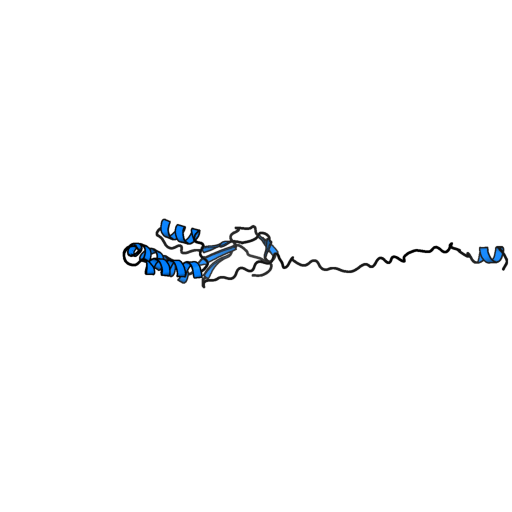 SER A 1 72 ? -14.904 1.992 2.558 1.00 89.25 72 SER A N 1
ATOM 545 C CA . SER A 1 72 ? -15.359 0.599 2.617 1.00 89.25 72 SER A CA 1
ATOM 546 C C . SER A 1 72 ? -16.401 0.415 3.723 1.00 89.25 72 SER A C 1
ATOM 548 O O . SER A 1 72 ? -16.054 0.465 4.906 1.00 89.25 72 SER A O 1
ATOM 550 N N . PRO A 1 73 ? -17.673 0.150 3.367 1.00 88.44 73 PRO A N 1
ATOM 551 C CA . PRO A 1 73 ? -18.711 -0.164 4.347 1.00 88.44 73 PRO A CA 1
ATOM 552 C C . PRO A 1 73 ? -18.343 -1.368 5.220 1.00 88.44 73 PRO A C 1
ATOM 554 O O . PRO A 1 73 ? -18.580 -1.351 6.423 1.00 88.44 73 PRO A O 1
ATOM 557 N N . GLY A 1 74 ? -17.713 -2.390 4.625 1.00 87.56 74 GLY A N 1
ATOM 558 C CA . GLY A 1 74 ? -17.274 -3.590 5.338 1.00 87.56 74 GLY A CA 1
ATOM 559 C C . GLY A 1 74 ? -16.282 -3.268 6.454 1.00 87.56 74 GLY A C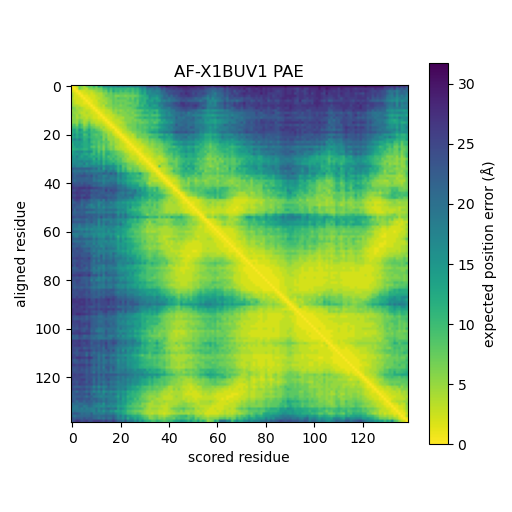 1
ATOM 560 O O . GLY A 1 74 ? -16.471 -3.722 7.582 1.00 87.56 74 GLY A O 1
ATOM 561 N N . LEU A 1 75 ? -15.284 -2.420 6.169 1.00 88.06 75 LEU A N 1
ATOM 562 C CA . LEU A 1 75 ? -14.318 -1.952 7.169 1.00 88.06 75 LEU A CA 1
ATOM 563 C C . LEU A 1 75 ? -14.965 -1.163 8.296 1.00 88.06 75 LEU A C 1
ATOM 565 O O . LEU A 1 75 ? -14.602 -1.355 9.455 1.00 88.06 75 LEU A O 1
ATOM 569 N N . VAL A 1 76 ? -15.917 -0.286 7.984 1.00 90.19 76 VAL A N 1
ATOM 570 C CA . VAL A 1 76 ? -16.637 0.477 9.013 1.00 90.19 76 VAL A CA 1
ATOM 571 C C . VAL A 1 76 ? -17.409 -0.465 9.937 1.00 90.19 76 VAL A C 1
ATOM 573 O O . VAL A 1 76 ? -17.354 -0.307 11.157 1.00 90.19 76 VAL A O 1
ATOM 576 N N . THR A 1 77 ? -18.079 -1.474 9.379 1.00 91.31 77 THR A N 1
ATOM 577 C CA . THR A 1 77 ? -18.821 -2.468 10.162 1.00 91.31 77 THR A CA 1
ATOM 578 C C . THR A 1 77 ? -17.899 -3.282 11.068 1.00 91.31 77 THR A C 1
ATOM 580 O O . THR A 1 77 ? -18.165 -3.373 12.262 1.00 91.31 77 THR A O 1
ATOM 583 N N . ALA A 1 78 ? -16.779 -3.807 10.562 1.00 90.62 78 ALA A N 1
ATOM 584 C CA . ALA A 1 78 ? -15.868 -4.596 11.400 1.00 90.62 78 ALA A CA 1
ATOM 585 C C . ALA A 1 78 ? -15.184 -3.768 12.499 1.00 90.62 78 ALA A C 1
ATOM 587 O O . ALA A 1 78 ? -14.899 -4.288 13.574 1.00 90.62 78 ALA A O 1
ATOM 588 N N . GLN A 1 79 ? -14.938 -2.477 12.261 1.00 90.56 79 GLN A N 1
ATOM 589 C CA . GLN A 1 79 ? -14.446 -1.581 13.310 1.00 90.56 79 GLN A CA 1
ATOM 590 C C . GLN A 1 79 ? -15.480 -1.390 14.419 1.00 90.56 79 GLN A C 1
ATOM 592 O O . GLN A 1 79 ? -15.121 -1.426 15.591 1.00 90.56 79 GLN A O 1
ATOM 597 N N . ARG A 1 80 ? -16.763 -1.230 14.070 1.00 91.62 80 ARG A N 1
ATOM 598 C CA . ARG A 1 80 ? -17.840 -1.159 15.069 1.00 91.62 80 ARG A CA 1
ATOM 599 C C . ARG A 1 80 ? -17.942 -2.448 15.880 1.00 91.62 80 ARG A C 1
ATOM 601 O O . ARG A 1 80 ? -18.035 -2.369 17.097 1.00 91.62 80 ARG A O 1
ATOM 608 N N . GLU A 1 81 ? -17.845 -3.604 15.223 1.00 91.81 81 GLU A N 1
ATOM 609 C CA . GLU A 1 81 ? -17.807 -4.905 15.905 1.00 91.81 81 GLU A CA 1
ATOM 610 C C . GLU A 1 81 ? -16.623 -5.003 16.883 1.00 91.81 81 GLU A C 1
ATOM 612 O O . GLU A 1 81 ? -16.794 -5.490 17.998 1.00 91.81 81 GLU A O 1
ATOM 617 N N . LEU A 1 82 ? -15.429 -4.518 16.505 1.00 91.44 82 LEU A N 1
ATOM 618 C CA . LEU A 1 82 ? -14.281 -4.458 17.419 1.00 91.44 82 LEU A CA 1
ATOM 619 C C . LEU A 1 82 ? -14.584 -3.565 18.624 1.00 91.44 82 LEU A C 1
ATOM 621 O O . LEU A 1 82 ? -14.363 -3.991 19.754 1.00 91.44 82 LEU A O 1
ATOM 625 N N . LEU A 1 83 ? -15.076 -2.348 18.388 1.00 91.75 83 LEU A N 1
ATOM 626 C CA . LEU A 1 83 ? -15.364 -1.377 19.445 1.00 91.75 83 LEU A CA 1
ATOM 627 C C . LEU A 1 83 ? -16.410 -1.905 20.435 1.00 91.75 83 LEU A C 1
ATOM 629 O O . LEU A 1 83 ? -16.242 -1.750 21.641 1.00 91.75 83 LEU A O 1
ATOM 633 N N . GLU A 1 84 ? -17.436 -2.598 19.947 1.00 90.69 84 GLU A N 1
ATOM 634 C CA . GLU A 1 84 ? -18.419 -3.278 20.793 1.00 90.69 84 GLU A CA 1
ATOM 635 C C . GLU A 1 84 ? -17.789 -4.450 21.565 1.00 90.69 84 GLU A C 1
ATOM 637 O O . GLU A 1 84 ? -18.014 -4.613 22.766 1.00 90.69 84 GLU A O 1
ATOM 642 N N . ALA A 1 85 ? -16.928 -5.239 20.915 1.00 90.38 85 ALA A N 1
ATOM 643 C CA . ALA A 1 85 ? -16.238 -6.355 21.556 1.00 90.38 85 ALA A CA 1
ATOM 644 C C . ALA A 1 85 ? -15.265 -5.913 22.668 1.00 90.38 85 ALA A C 1
ATOM 646 O O . ALA A 1 85 ? -15.005 -6.697 23.584 1.00 90.38 85 ALA A O 1
ATOM 647 N N . ILE A 1 86 ? -14.759 -4.671 22.640 1.00 88.56 86 ILE A N 1
ATOM 648 C CA . ILE A 1 86 ? -13.936 -4.104 23.724 1.00 88.56 86 ILE A CA 1
ATOM 649 C C . ILE A 1 86 ? -14.732 -4.037 25.034 1.00 88.56 86 ILE A C 1
ATOM 651 O O . ILE A 1 86 ? -14.188 -4.371 26.086 1.00 88.56 86 ILE A O 1
ATOM 655 N N . SER A 1 87 ? -16.022 -3.691 24.990 1.00 85.88 87 SER A N 1
ATOM 656 C CA . SER A 1 87 ? -16.878 -3.656 26.188 1.00 85.88 87 SER A CA 1
ATOM 657 C C . SER A 1 87 ? -17.068 -5.037 26.828 1.00 85.88 87 SER A C 1
ATOM 659 O O . SER A 1 87 ? -17.340 -5.137 28.021 1.00 85.88 87 SER A O 1
ATOM 661 N N . PHE A 1 88 ? -16.874 -6.114 26.062 1.00 86.75 88 PHE A N 1
ATOM 662 C CA . PHE A 1 88 ? -16.961 -7.497 26.537 1.00 86.75 88 PHE A CA 1
ATOM 663 C C . PHE A 1 88 ? -15.590 -8.143 26.780 1.00 86.75 88 PHE A C 1
ATOM 665 O O . PHE A 1 88 ? -15.514 -9.357 26.965 1.00 86.75 88 PHE A O 1
ATOM 672 N N . LYS A 1 89 ? -14.498 -7.368 26.805 1.00 83.06 89 LYS A N 1
ATOM 673 C CA . LYS A 1 89 ? -13.128 -7.902 26.907 1.00 83.06 89 LYS A CA 1
ATOM 674 C C . LYS A 1 89 ? -12.893 -8.740 28.168 1.00 83.06 89 LYS A C 1
ATOM 676 O O . LYS A 1 89 ? -12.208 -9.755 28.093 1.00 83.06 89 LYS A O 1
ATOM 681 N N . GLU A 1 90 ? -13.491 -8.350 29.294 1.00 84.06 90 GLU A N 1
ATOM 682 C CA . GLU A 1 90 ? -13.384 -9.083 30.565 1.00 84.06 90 GLU A CA 1
ATOM 683 C C . GLU A 1 90 ? -14.335 -10.285 30.645 1.00 84.06 90 GLU A C 1
ATOM 685 O O . GLU A 1 90 ? -13.980 -11.322 31.197 1.00 84.06 90 GLU A O 1
ATOM 690 N N . SER A 1 91 ? -15.536 -10.177 30.068 1.00 87.50 91 SER A N 1
ATOM 691 C CA . SER A 1 91 ? -16.563 -11.222 30.169 1.00 87.50 91 SER A CA 1
ATOM 692 C C . SER A 1 91 ? -16.445 -12.301 29.089 1.00 87.50 91 SER A C 1
ATOM 694 O O . SER A 1 91 ? -16.792 -13.458 29.330 1.00 87.50 91 SER A O 1
ATOM 696 N N . ARG A 1 92 ? -15.976 -11.943 27.887 1.00 87.75 92 ARG A N 1
ATOM 697 C CA . ARG A 1 92 ? -15.850 -12.817 26.709 1.00 87.75 92 ARG A CA 1
ATOM 698 C C . ARG A 1 92 ? -14.617 -12.439 25.873 1.00 87.75 92 ARG A C 1
ATOM 700 O O . ARG A 1 92 ? -14.755 -11.905 24.769 1.00 87.75 92 ARG A O 1
ATOM 707 N N . PRO A 1 93 ? -13.401 -12.778 26.334 1.00 90.00 93 PRO A N 1
ATOM 708 C CA . PRO A 1 93 ? -12.162 -12.432 25.631 1.00 90.00 93 PRO A CA 1
ATOM 709 C C . PRO A 1 93 ? -12.082 -13.014 24.209 1.00 90.00 93 PRO A C 1
ATOM 711 O O . PRO A 1 93 ? -11.470 -12.412 23.329 1.00 90.00 93 PRO A O 1
ATOM 714 N N . SER A 1 94 ? -12.750 -14.143 23.948 1.00 89.94 94 SER A N 1
ATOM 715 C CA . SER A 1 94 ? -12.810 -14.770 22.622 1.00 89.94 94 SER A CA 1
ATOM 716 C C . SER A 1 94 ? -13.475 -13.891 21.556 1.00 89.94 94 SER A C 1
ATOM 718 O O . SER A 1 94 ? -13.037 -13.915 20.406 1.00 89.94 94 SER A O 1
ATOM 720 N N . LEU A 1 95 ? -14.482 -13.084 21.918 1.00 89.69 95 LEU A N 1
ATOM 721 C CA . LEU A 1 95 ? -15.144 -12.161 20.986 1.00 89.69 95 LEU A CA 1
ATOM 722 C C . LEU A 1 95 ? -14.200 -11.037 20.556 1.00 89.69 95 LEU A C 1
ATOM 724 O O . LEU A 1 95 ? -14.091 -10.747 19.366 1.00 89.69 95 LEU A O 1
ATOM 728 N N . TYR A 1 96 ? -13.463 -10.463 21.510 1.00 90.31 96 TYR A N 1
ATOM 729 C CA . TYR A 1 96 ? -12.452 -9.445 21.223 1.00 90.31 96 TYR A CA 1
ATOM 730 C C . TYR A 1 96 ? -11.352 -9.995 20.305 1.00 90.31 96 TYR A C 1
ATOM 732 O O . TYR A 1 96 ? -11.007 -9.373 19.298 1.00 90.31 96 TYR A O 1
ATOM 740 N N . THR A 1 97 ? -10.832 -11.192 20.595 1.00 91.00 97 THR A N 1
ATOM 741 C CA . THR A 1 97 ? -9.805 -11.820 19.751 1.00 91.00 97 THR A CA 1
ATOM 742 C C . THR A 1 97 ? -10.320 -12.120 18.342 1.00 91.00 97 THR A C 1
ATOM 744 O O . THR A 1 97 ? -9.587 -11.899 17.377 1.00 91.00 97 THR A O 1
ATOM 747 N N . ALA A 1 98 ? -11.572 -12.567 18.197 1.00 92.00 98 ALA A N 1
ATOM 748 C CA . ALA A 1 98 ? -12.182 -12.828 16.893 1.00 92.00 98 ALA A CA 1
ATOM 749 C C . ALA A 1 98 ? -12.361 -11.543 16.067 1.00 92.00 98 ALA A C 1
ATOM 751 O O . ALA A 1 98 ? -11.967 -11.509 14.899 1.00 92.00 98 ALA A O 1
ATOM 752 N N . ALA A 1 99 ? -12.879 -10.471 16.676 1.00 91.62 99 ALA A N 1
ATOM 753 C CA . ALA A 1 99 ? -13.037 -9.175 16.013 1.00 91.62 99 ALA A CA 1
ATOM 754 C C . ALA A 1 99 ? -11.680 -8.592 15.576 1.00 91.62 99 ALA A C 1
ATOM 756 O O . ALA A 1 99 ? -11.519 -8.157 14.433 1.00 91.62 99 ALA A O 1
ATOM 757 N N . LYS A 1 100 ? -10.661 -8.679 16.443 1.00 91.38 100 LYS A N 1
ATOM 758 C CA . LYS A 1 100 ? -9.287 -8.284 16.106 1.00 91.38 100 LYS A CA 1
ATOM 759 C C . LYS A 1 100 ? -8.709 -9.130 14.968 1.00 91.38 100 LYS A C 1
ATOM 761 O O . LYS A 1 100 ? -8.092 -8.588 14.054 1.00 91.38 100 LYS A O 1
ATOM 766 N N . GLY A 1 101 ? -8.933 -10.444 14.994 1.00 91.38 101 GLY A N 1
ATOM 767 C CA . GLY A 1 101 ? -8.516 -11.362 13.932 1.00 91.38 101 GLY A CA 1
ATOM 768 C C . GLY A 1 101 ? -9.137 -11.018 12.577 1.00 91.38 101 GLY A C 1
ATOM 769 O O . GLY A 1 101 ? -8.430 -10.996 11.573 1.00 91.38 101 GLY A O 1
ATOM 770 N N . LYS A 1 102 ? -10.425 -10.658 12.552 1.00 90.50 102 LYS A N 1
ATOM 771 C CA . LYS A 1 102 ? -11.137 -10.230 11.337 1.00 90.50 102 LYS A CA 1
ATOM 772 C C . LYS A 1 102 ? -10.491 -9.002 10.687 1.00 90.50 102 LYS A C 1
ATOM 774 O O . LYS A 1 102 ? -10.287 -8.999 9.479 1.00 90.50 102 LYS A O 1
ATOM 779 N N . LEU A 1 103 ? -10.103 -7.999 11.478 1.00 89.56 103 LEU A N 1
ATOM 780 C CA . LEU A 1 103 ? -9.406 -6.813 10.963 1.00 89.56 103 LEU A CA 1
ATOM 781 C C . LEU A 1 103 ? -7.988 -7.130 10.468 1.00 89.56 103 LEU A C 1
ATOM 783 O O . LEU A 1 103 ? -7.571 -6.589 9.446 1.00 89.56 103 LEU A O 1
ATOM 787 N N . LYS A 1 104 ? -7.266 -8.044 11.130 1.00 89.94 104 LYS A N 1
ATOM 788 C CA . LYS A 1 104 ? -5.957 -8.515 10.641 1.00 89.94 104 LYS A CA 1
ATOM 789 C C . LYS A 1 104 ? -6.057 -9.251 9.307 1.00 89.94 104 LYS A C 1
ATOM 791 O O . LYS A 1 104 ? -5.182 -9.087 8.467 1.00 89.94 104 LYS A O 1
ATOM 796 N N . LEU A 1 105 ? -7.118 -10.034 9.096 1.00 87.75 105 LEU A N 1
ATOM 797 C CA . LEU A 1 105 ? -7.378 -10.698 7.810 1.00 87.75 105 LEU A CA 1
ATOM 798 C C . LEU A 1 105 ? -7.625 -9.698 6.671 1.00 87.75 105 LEU A C 1
ATOM 800 O O . LEU A 1 105 ? -7.467 -10.047 5.505 1.00 87.75 105 LEU A O 1
ATOM 804 N N . TRP A 1 106 ? -7.991 -8.461 7.001 1.00 84.75 106 TRP A N 1
ATOM 805 C CA . TRP A 1 106 ? -8.116 -7.353 6.055 1.00 84.75 106 TRP A CA 1
ATOM 806 C C . TRP A 1 106 ? -6.847 -6.497 5.951 1.00 84.75 106 TRP A C 1
ATOM 808 O O . TRP A 1 106 ? -6.905 -5.379 5.443 1.00 84.75 106 TRP A O 1
ATOM 818 N N . ASP A 1 107 ? -5.704 -7.032 6.394 1.00 79.62 107 ASP A N 1
ATOM 819 C CA . ASP A 1 107 ? -4.372 -6.416 6.351 1.00 79.62 107 ASP A CA 1
ATOM 820 C C . ASP A 1 107 ? -4.218 -5.126 7.171 1.00 79.62 107 ASP A C 1
ATOM 822 O O . ASP A 1 107 ? -3.259 -4.371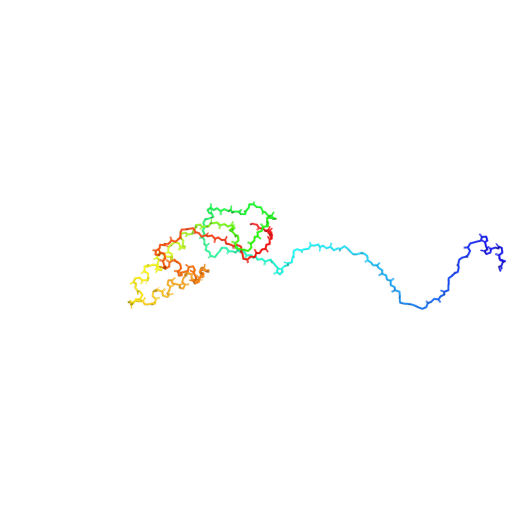 6.984 1.00 79.62 107 ASP A O 1
ATOM 826 N N . LEU A 1 108 ? -5.105 -4.873 8.140 1.00 83.25 108 LEU A N 1
ATOM 827 C CA . LEU A 1 108 ? -4.867 -3.789 9.088 1.00 83.25 108 LEU A CA 1
ATOM 828 C C . LEU A 1 108 ? -3.684 -4.154 9.984 1.00 83.25 108 LEU A C 1
ATOM 830 O O . LEU A 1 108 ? -3.654 -5.201 10.636 1.00 83.25 108 LEU A O 1
ATOM 834 N N . THR A 1 109 ? -2.713 -3.248 10.044 1.00 83.81 109 THR A N 1
ATOM 835 C CA . THR A 1 109 ? -1.565 -3.385 10.940 1.00 83.81 109 THR A CA 1
ATOM 836 C C . THR A 1 109 ? -2.006 -3.274 12.397 1.00 83.81 109 THR A C 1
ATOM 838 O O . THR A 1 109 ? -2.956 -2.560 12.717 1.00 83.81 109 THR A O 1
ATOM 841 N N . ASP A 1 110 ? -1.267 -3.906 13.313 1.00 87.88 110 ASP A N 1
ATOM 842 C CA . ASP A 1 110 ? -1.540 -3.782 14.752 1.00 87.88 110 ASP A CA 1
ATOM 843 C C . ASP A 1 110 ? -1.582 -2.316 15.213 1.00 87.88 110 ASP A C 1
ATOM 845 O O . ASP A 1 110 ? -2.416 -1.960 16.037 1.00 87.88 110 ASP A O 1
ATOM 849 N N . LYS A 1 111 ? -0.760 -1.444 14.613 1.00 86.62 111 LYS A N 1
ATOM 850 C CA . LYS A 1 111 ? -0.775 0.002 14.883 1.00 86.62 111 LYS A CA 1
ATOM 851 C C . LYS A 1 111 ? -2.095 0.660 14.485 1.00 86.62 111 LYS A C 1
ATOM 853 O O . LYS A 1 111 ? -2.608 1.482 15.233 1.00 86.62 111 LYS A O 1
AT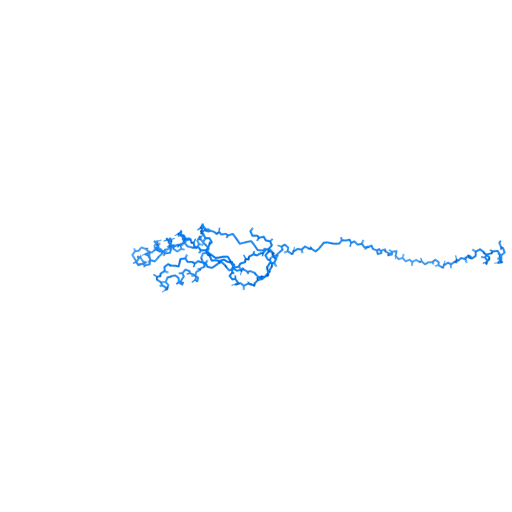OM 858 N N . GLN A 1 112 ? -2.640 0.311 13.320 1.00 84.19 112 GLN A N 1
ATOM 859 C CA . GLN A 1 112 ? -3.931 0.838 12.868 1.00 84.19 112 GLN A CA 1
ATOM 860 C C . GLN A 1 112 ? -5.072 0.325 13.746 1.00 84.19 112 GLN A C 1
ATOM 862 O O . GLN A 1 112 ? -5.943 1.107 14.110 1.00 84.19 112 GLN A O 1
ATOM 867 N N . ILE A 1 113 ? -5.041 -0.955 14.131 1.00 89.44 113 ILE A N 1
ATOM 868 C CA . ILE A 1 113 ? -6.042 -1.537 15.035 1.00 89.44 113 ILE A CA 1
ATOM 869 C C . ILE A 1 113 ? -5.996 -0.832 16.395 1.00 89.44 113 ILE A C 1
ATOM 871 O O . ILE A 1 113 ? -7.028 -0.366 16.863 1.00 89.44 113 ILE A O 1
ATOM 875 N N . SER A 1 114 ? -4.813 -0.676 16.995 1.00 89.69 114 SER A N 1
ATOM 876 C CA . SER A 1 114 ? -4.659 0.053 18.259 1.00 89.69 114 SER A CA 1
ATOM 877 C C . SER A 1 114 ? -5.104 1.512 18.154 1.00 89.69 114 SER A C 1
ATOM 879 O O . SER A 1 114 ? -5.770 1.998 19.056 1.00 89.69 114 SER A O 1
ATOM 881 N N . ALA A 1 115 ? -4.833 2.193 17.037 1.00 88.50 115 ALA A N 1
ATOM 882 C CA . ALA A 1 115 ? -5.321 3.556 16.824 1.00 88.50 115 ALA A CA 1
ATOM 883 C C . ALA A 1 115 ? -6.859 3.636 16.753 1.00 88.50 115 ALA A C 1
ATOM 885 O O . ALA A 1 115 ? -7.438 4.633 17.177 1.00 88.50 115 ALA A O 1
ATOM 886 N N . ILE A 1 116 ? -7.532 2.604 16.231 1.00 89.12 116 ILE A N 1
ATOM 887 C CA . ILE A 1 116 ? -9.001 2.513 16.242 1.00 89.12 116 ILE A CA 1
ATOM 888 C C . ILE A 1 116 ? -9.507 2.284 17.672 1.00 89.12 116 ILE A C 1
ATOM 890 O O . ILE A 1 116 ? -10.461 2.941 18.085 1.00 89.12 116 ILE A O 1
ATOM 894 N N . GLU A 1 117 ? -8.851 1.399 18.433 1.00 88.94 117 GLU A N 1
ATOM 895 C CA . GLU A 1 117 ? -9.175 1.142 19.846 1.00 88.94 117 GLU A CA 1
ATOM 896 C C . GLU A 1 117 ? -9.027 2.415 20.699 1.00 88.94 117 GLU A C 1
ATOM 898 O O . GLU A 1 117 ? -9.923 2.735 21.476 1.00 88.94 117 GLU A O 1
ATOM 903 N N . GLU A 1 118 ? -7.936 3.166 20.525 1.00 88.81 118 GLU A N 1
ATOM 904 C CA . GLU A 1 118 ? -7.671 4.413 21.259 1.00 88.81 118 GLU A CA 1
ATOM 905 C C . GLU A 1 118 ? -8.628 5.543 20.874 1.00 88.81 118 GLU A C 1
ATOM 907 O O . GLU A 1 118 ? -9.053 6.317 21.731 1.00 88.81 118 GLU A O 1
ATOM 912 N N . LYS A 1 119 ? -8.976 5.654 19.586 1.00 88.88 119 LYS A N 1
ATOM 913 C CA . LYS A 1 119 ? -9.857 6.720 19.098 1.00 88.88 119 LYS A CA 1
ATOM 914 C C . LYS A 1 119 ? -11.321 6.495 19.485 1.00 88.88 119 LYS A C 1
ATOM 916 O O . LYS A 1 119 ? -12.072 7.461 19.565 1.00 88.88 119 LYS A O 1
ATOM 921 N N . GLY A 1 120 ? -11.736 5.243 19.687 1.00 87.00 120 GLY A N 1
ATOM 922 C CA . GLY A 1 120 ? -13.106 4.889 20.073 1.00 87.00 120 GLY A CA 1
ATOM 923 C C . GLY A 1 120 ? -14.157 5.074 18.971 1.00 87.00 120 GLY A C 1
ATOM 924 O O . GLY A 1 120 ? -15.339 4.844 19.209 1.00 87.00 120 GLY A O 1
ATOM 925 N N . GLU A 1 121 ? -13.751 5.461 17.759 1.00 87.50 121 GLU A N 1
ATOM 926 C CA . GLU A 1 121 ? -14.647 5.720 16.631 1.00 87.50 121 GLU A CA 1
ATOM 927 C C . GLU A 1 121 ? -14.149 5.037 15.349 1.00 87.50 121 GLU A C 1
ATOM 929 O O . GLU A 1 121 ? -12.948 5.076 15.052 1.00 87.50 121 GLU A O 1
ATOM 934 N N . PRO A 1 122 ? -15.054 4.449 14.541 1.00 86.56 122 PRO A N 1
ATOM 935 C CA . PRO A 1 122 ? -14.679 3.816 13.286 1.00 86.56 122 PRO A CA 1
ATOM 936 C C . PRO A 1 122 ? -14.258 4.859 12.244 1.00 86.56 122 PRO A C 1
ATOM 938 O O . PRO A 1 122 ? -14.941 5.857 12.005 1.00 86.56 122 PRO A O 1
ATOM 941 N N . GLN A 1 123 ? -13.153 4.593 11.556 1.00 85.75 123 GLN A N 1
ATOM 942 C CA . GLN A 1 123 ? -12.694 5.389 10.427 1.00 85.75 123 GLN A CA 1
ATOM 943 C C . GLN A 1 123 ? -13.456 5.004 9.160 1.00 85.75 123 GLN A C 1
ATOM 945 O O . GLN A 1 123 ? -13.538 3.835 8.783 1.00 85.75 123 GLN A O 1
ATOM 950 N N . ILE A 1 124 ? -14.019 6.019 8.510 1.00 85.69 124 ILE A N 1
ATOM 951 C CA . ILE A 1 124 ? -14.813 5.888 7.285 1.00 85.69 124 ILE A CA 1
ATOM 952 C C . ILE A 1 124 ? -13.895 5.772 6.064 1.00 85.69 124 ILE A C 1
ATOM 954 O O . ILE A 1 124 ? -14.128 4.949 5.180 1.00 85.69 124 ILE A O 1
ATOM 958 N N . TYR A 1 125 ? -12.841 6.585 6.032 1.00 86.31 125 TYR A N 1
ATOM 959 C CA . TYR A 1 125 ? -11.936 6.711 4.898 1.00 86.31 125 TYR A CA 1
ATOM 960 C C . TYR A 1 125 ? -10.570 6.125 5.226 1.00 86.31 125 TYR A C 1
ATOM 962 O O . TYR A 1 125 ? -10.003 6.421 6.278 1.00 86.31 125 TYR A O 1
ATOM 970 N N . PHE A 1 126 ? -10.044 5.333 4.297 1.00 82.88 126 PHE A N 1
ATOM 971 C CA . PHE A 1 126 ? -8.728 4.720 4.394 1.00 82.88 126 PHE A CA 1
ATOM 972 C C . PHE A 1 126 ? -7.828 5.223 3.279 1.00 82.88 126 PHE A C 1
ATOM 974 O O . PHE A 1 126 ? -8.184 5.150 2.101 1.00 82.88 126 PHE A O 1
ATOM 981 N N . ASP A 1 127 ? -6.652 5.706 3.664 1.00 86.25 127 ASP A N 1
ATOM 982 C CA . ASP A 1 127 ? -5.626 6.122 2.721 1.00 86.25 127 ASP A CA 1
ATOM 983 C C . ASP A 1 127 ? -4.776 4.918 2.314 1.00 86.25 127 ASP A C 1
ATOM 985 O O . ASP A 1 127 ? -4.202 4.211 3.145 1.00 86.25 127 ASP A O 1
ATOM 989 N N . VAL A 1 128 ? -4.690 4.707 1.007 1.00 84.12 128 VAL A N 1
ATOM 990 C CA . VAL A 1 128 ? -3.821 3.724 0.373 1.00 84.12 128 VAL A CA 1
ATOM 991 C C . VAL A 1 128 ? -2.490 4.404 0.085 1.00 84.12 128 VAL A C 1
ATOM 993 O O . VAL A 1 128 ? -2.437 5.373 -0.675 1.00 84.12 128 VAL A O 1
ATOM 996 N N . LEU A 1 129 ? -1.421 3.916 0.712 1.00 86.00 129 LEU A N 1
ATOM 997 C CA . LEU A 1 129 ? -0.085 4.506 0.631 1.00 86.00 129 LEU A CA 1
ATOM 998 C C . LEU A 1 129 ? 0.830 3.687 -0.282 1.00 86.00 129 LEU A C 1
ATOM 1000 O O . LEU A 1 129 ? 0.721 2.461 -0.343 1.00 86.00 129 LEU A O 1
ATOM 1004 N N . SER A 1 130 ? 1.780 4.353 -0.935 1.00 87.19 130 SER A N 1
ATOM 1005 C CA . SER A 1 130 ? 2.810 3.671 -1.715 1.00 87.19 130 SER A CA 1
ATOM 1006 C C . SER A 1 130 ? 3.801 2.932 -0.813 1.00 87.19 130 SER A C 1
ATOM 1008 O O . SER A 1 130 ? 4.380 3.516 0.105 1.00 87.19 130 SER A O 1
ATOM 1010 N N . LEU A 1 131 ? 4.058 1.653 -1.090 1.00 83.38 131 LEU A N 1
ATOM 1011 C CA . LEU A 1 131 ? 5.041 0.852 -0.346 1.00 83.38 131 LEU A CA 1
ATOM 1012 C C . LEU A 1 131 ? 6.487 1.125 -0.786 1.00 83.38 131 LEU A C 1
ATOM 1014 O O . LEU A 1 131 ? 7.424 0.883 -0.017 1.00 83.38 131 LEU A O 1
ATOM 1018 N N . ILE A 1 132 ? 6.661 1.647 -2.002 1.00 86.19 132 ILE A N 1
ATOM 1019 C CA . ILE A 1 132 ? 7.955 1.889 -2.642 1.00 86.19 132 ILE A CA 1
ATOM 1020 C C . ILE A 1 132 ? 8.003 3.274 -3.291 1.00 86.19 132 ILE A C 1
ATOM 1022 O O . ILE A 1 132 ? 6.977 3.888 -3.578 1.00 86.19 132 ILE A O 1
ATOM 1026 N N . THR A 1 133 ? 9.215 3.765 -3.522 1.00 88.62 133 THR A N 1
ATOM 1027 C CA . THR A 1 133 ? 9.449 4.915 -4.401 1.00 88.62 133 THR A CA 1
ATOM 1028 C C . THR A 1 133 ? 9.652 4.387 -5.815 1.00 88.62 133 THR A C 1
ATOM 1030 O O . THR A 1 133 ? 10.430 3.452 -5.999 1.00 88.62 133 THR A O 1
ATOM 1033 N N . GLY A 1 134 ? 8.977 4.962 -6.805 1.00 87.44 134 GLY A N 1
ATOM 1034 C CA . GLY A 1 134 ? 9.075 4.488 -8.181 1.00 87.44 134 GLY A CA 1
ATOM 1035 C C . GLY A 1 134 ? 8.111 5.187 -9.127 1.00 87.44 134 GLY A C 1
ATOM 1036 O O . GLY A 1 134 ? 7.594 6.263 -8.830 1.00 87.44 134 GLY A O 1
ATOM 1037 N N . THR A 1 135 ? 7.873 4.555 -10.270 1.00 88.00 135 THR A N 1
ATOM 1038 C CA . THR A 1 135 ? 7.018 5.080 -11.336 1.00 88.00 135 THR A CA 1
ATOM 1039 C C . THR A 1 135 ? 5.818 4.165 -11.543 1.00 88.00 135 THR A C 1
ATOM 1041 O O . THR A 1 135 ? 5.954 2.942 -11.559 1.00 88.00 135 THR A O 1
ATOM 1044 N N . ILE A 1 136 ? 4.637 4.750 -11.727 1.00 84.69 136 ILE A N 1
ATOM 1045 C CA . ILE A 1 136 ? 3.393 3.989 -11.869 1.00 84.69 136 ILE A CA 1
ATOM 1046 C C . ILE A 1 136 ? 3.285 3.411 -13.276 1.00 84.69 136 ILE A C 1
ATOM 1048 O O . ILE A 1 136 ? 3.144 4.146 -14.252 1.00 84.69 136 ILE A O 1
ATOM 1052 N N . ALA A 1 137 ? 3.360 2.084 -13.370 1.00 81.12 137 ALA A N 1
ATOM 1053 C CA . ALA A 1 137 ? 3.374 1.363 -14.639 1.00 81.12 137 ALA A CA 1
ATOM 1054 C C . ALA A 1 137 ? 1.968 1.105 -15.213 1.00 81.12 137 ALA A C 1
ATOM 1056 O O . ALA A 1 137 ? 1.802 1.109 -16.430 1.00 81.12 137 ALA A O 1
ATOM 1057 N N . MET A 1 138 ? 0.955 0.899 -14.362 1.00 73.81 138 MET A N 1
ATOM 1058 C CA . MET A 1 138 ? -0.419 0.564 -14.766 1.00 73.81 138 MET A CA 1
ATOM 1059 C C . MET A 1 138 ? -1.432 1.063 -13.718 1.00 73.81 138 MET A C 1
ATOM 1061 O O . MET A 1 138 ? -1.066 1.195 -12.549 1.00 73.81 138 MET A O 1
ATOM 1065 N N . ARG A 1 139 ? -2.674 1.359 -14.141 1.00 63.84 139 ARG A N 1
ATOM 1066 C CA . ARG A 1 139 ? -3.817 1.687 -13.265 1.00 63.84 139 ARG A CA 1
ATOM 1067 C C . ARG A 1 139 ? -4.928 0.657 -13.415 1.00 63.84 139 ARG A C 1
ATOM 1069 O O . ARG A 1 139 ? -5.111 0.206 -14.569 1.00 63.84 139 ARG A O 1
#

Mean predicted aligned error: 10.81 Å

Solvent-accessible surface area (backbone atoms only — not comparable to full-atom values): 8862 Å² total; per-residue (Å²): 136,56,71,68,58,45,60,75,65,65,72,82,87,80,85,90,78,91,78,82,89,81,79,93,78,91,77,91,83,81,93,71,82,63,74,92,75,68,82,86,87,76,81,79,62,75,63,48,78,75,43,72,66,66,88,56,72,69,43,76,47,46,57,65,38,67,43,32,32,32,36,26,71,64,59,31,51,50,39,46,51,33,60,57,22,57,80,32,40,87,84,41,50,67,55,31,52,49,35,51,47,56,45,44,76,56,69,49,47,72,68,57,52,50,51,39,63,75,65,74,53,64,64,61,69,44,77,42,57,33,90,52,64,50,64,37,83,75,132

Foldseek 3Di:
DDPVVCVVVVDDDDDDDDDDDDDDDDDDDDDDPDPVQDDDDDQLADWDFPDAPDDDFFDWDAFFDFGTKTFGPVQQVLLVQLLVVVVCCPPCVPSNVVSVVVVVSSVDDPVNNVVSNVVSHGDGIDTDGHRHTDTHHDD

Nearest PDB structures (foldseek):
  4dnr-assembly1_C  TM=8.521E-01  e=3.259E-06  Escherichia coli K-12
  3opo-assembly1_A  TM=7.646E-01  e=3.797E-05  Escherichia coli K-12
  3lnn-assembly2_B  TM=5.740E-01  e=1.049E-02  Cupriavidus metallidurans CH34
  4l8j-assembly1_A-2  TM=5.456E-01  e=1.074E-01  Bacteroides eggerthii DSM 20697
  5c22-assembly4_D  TM=3.373E-01  e=9.438E-02  Escherichia coli

InterPro domains:
  IPR051909 Membrane Fusion Protein Cation Efflux System [PTHR30097] (2-137)
  IPR058791 CusB-like, three alpha-helical bundle domain [PF25869] (75-123)

Radius of gyration: 34.0 Å; Cα contacts (8 Å, |Δi|>4): 142; chains: 1; bounding box: 80×26×93 Å

Organism: NCBI:txid412755

Secondary structure (DSSP, 8-state):
--HHHHHHTT---------PPP------------GGG------SS--EEEEE---STT-EE-TT-EEEEEE-HHHHHHHHHHHHHHHTTTT-HHHHHHHHHHHHHTT--HHHHHHHHHH-S--SEEEEE-SSSEE----

pLDDT: mean 86.0, std 5.62, range [60.62, 93.44]

Sequence (139 aa):
MTESAAKLAAIQTQIVTKGVPNKTVYLNGKVQADERSIAELTARFGGRIEKLFVNFTGQNVTKGEKLATIYSPGLVTAQRELLEAISFKESRPSLYTAAKGKLKLWDLTDKQISAIEEKGEPQIYFDVLSLITGTIAMR